Protein AF-A0A6F8YEY7-F1 (afdb_monomer_lite)

Organism: NCBI:txid624315

Radius of gyration: 16.39 Å; chains: 1; bounding box: 37×38×46 Å

Foldseek 3Di:
DVVVQAPDALVVVVHDAGFDFLVSQQVVCCVVPVDGDDSVNSVVVCVLFVNDDDDQQRLADPVCNVVLVVCVVPPVVVLVVVCVVLVAWEWEWAKAGTPPDPDCWIKIWIATPVGTIGIHIDNDLADDLSVQVRVQDPVNGAYEYEYGPSDDPVSYDPDHPPSYHYHYRDYDHPPD

Secondary structure (DSSP, 8-state):
-HHHHTT--GGGGT-SSSSB-HHHHHHHHHHHHSS---HHHHHHHHHHTT-----HHHHS-GGGHHHHHHHHHHTHHHHHHHHHHTT-EEEEEEEEEPTT--S--EEEEEEETTS-EEEEEE--SS--HHHHHHHS-TT---EEEEE-TTS-GGGS-SSPPTTEEEEEPP------

Sequence (176 aa):
MIEAMRDRFPDQLDLPGPLWSRQTVATLAERLHDSPMSPAAAARYLRAWGLTTREPLDRACPLCAAQVVRWQAEVYPTISHTAQKQRAELCWLGKSRLHGVASTTEVVSAVSARGWIRFMFTTSPDLPRAFLSRLLPPSGRPAHVVVDGSWSHPEWPRRAPDGVILHALPCCERVR

pLDDT: mean 90.25, std 8.76, range [39.03, 98.12]

Structure (mmCIF, N/CA/C/O backbone):
data_AF-A0A6F8YEY7-F1
#
_entry.id   AF-A0A6F8YEY7-F1
#
loop_
_atom_site.group_PDB
_atom_site.id
_atom_site.type_symbol
_atom_site.label_atom_id
_atom_site.label_alt_id
_atom_site.label_comp_id
_atom_site.label_asym_id
_atom_site.label_entity_id
_atom_site.label_seq_id
_atom_site.pdbx_PDB_ins_code
_atom_site.Cartn_x
_atom_site.Cartn_y
_atom_site.Cartn_z
_atom_site.occupancy
_atom_site.B_iso_or_equiv
_atom_site.auth_seq_id
_atom_site.auth_comp_id
_atom_site.auth_asym_id
_atom_site.auth_atom_id
_atom_site.pdbx_PDB_model_num
ATOM 1 N N . MET A 1 1 ? 12.252 5.701 -17.555 1.00 86.25 1 MET A N 1
ATOM 2 C CA . MET A 1 1 ? 11.653 4.712 -16.626 1.00 86.25 1 MET A CA 1
ATOM 3 C C . MET A 1 1 ? 10.412 5.238 -15.898 1.00 86.25 1 MET A C 1
ATOM 5 O O . MET A 1 1 ? 9.349 4.7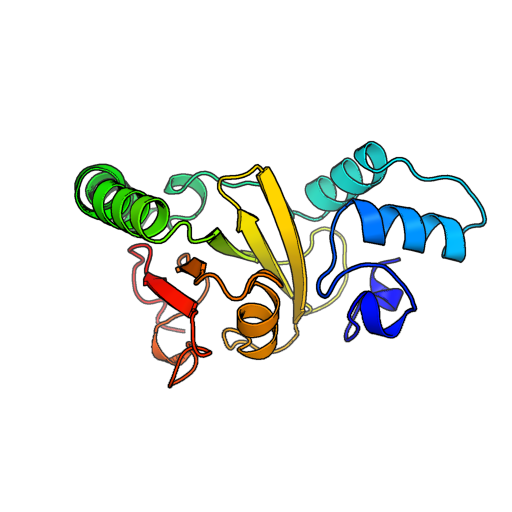04 -16.164 1.00 86.25 1 MET A O 1
ATOM 9 N N . ILE A 1 2 ? 10.493 6.265 -15.034 1.00 86.50 2 ILE A N 1
ATOM 10 C CA . ILE A 1 2 ? 9.324 6.770 -14.263 1.00 86.50 2 ILE A CA 1
ATOM 11 C C . ILE A 1 2 ? 8.154 7.178 -15.166 1.00 86.50 2 ILE A C 1
ATOM 13 O O . ILE A 1 2 ? 7.039 6.722 -14.948 1.00 86.50 2 ILE A O 1
ATOM 17 N N . GLU A 1 3 ? 8.420 7.962 -16.212 1.00 87.25 3 GLU A N 1
ATOM 18 C CA . GLU A 1 3 ? 7.393 8.403 -17.170 1.00 87.25 3 GLU A CA 1
ATOM 19 C C . GLU A 1 3 ? 6.639 7.233 -17.822 1.00 87.25 3 GLU A C 1
ATOM 21 O O . GLU A 1 3 ? 5.437 7.310 -18.028 1.00 87.25 3 GLU A O 1
ATOM 26 N N . ALA A 1 4 ? 7.310 6.103 -18.069 1.00 89.31 4 ALA A N 1
ATOM 27 C CA . ALA A 1 4 ? 6.674 4.918 -18.649 1.00 89.31 4 ALA A CA 1
ATOM 28 C C . ALA A 1 4 ? 5.749 4.176 -17.664 1.00 89.31 4 ALA A C 1
ATOM 30 O O . ALA A 1 4 ? 4.916 3.377 -18.098 1.00 89.31 4 ALA A O 1
ATOM 31 N N . MET A 1 5 ? 5.919 4.415 -16.360 1.00 91.81 5 MET A N 1
ATOM 32 C CA . MET A 1 5 ? 5.098 3.846 -15.288 1.00 91.81 5 MET A CA 1
ATOM 33 C C . MET A 1 5 ? 3.981 4.786 -14.829 1.00 91.81 5 MET A C 1
ATOM 35 O O . MET A 1 5 ? 3.030 4.324 -14.197 1.00 91.81 5 MET A O 1
ATOM 39 N N . ARG A 1 6 ? 4.101 6.095 -15.089 1.00 87.56 6 ARG A N 1
ATOM 40 C CA . ARG A 1 6 ? 3.076 7.073 -14.717 1.00 87.56 6 ARG A CA 1
ATOM 41 C C . ARG A 1 6 ? 1.762 6.700 -15.413 1.00 87.56 6 ARG A C 1
ATOM 43 O O . ARG A 1 6 ? 1.765 6.318 -16.579 1.00 87.56 6 ARG A O 1
ATOM 50 N N . ASP A 1 7 ? 0.669 6.742 -14.655 1.00 83.12 7 ASP A N 1
ATOM 51 C CA . ASP A 1 7 ? -0.698 6.440 -15.106 1.00 83.12 7 ASP A CA 1
ATOM 52 C C . ASP A 1 7 ? -0.908 5.035 -15.701 1.00 83.12 7 ASP A C 1
ATOM 54 O O . ASP A 1 7 ? -1.931 4.768 -16.332 1.00 83.12 7 ASP A O 1
ATOM 58 N N . ARG A 1 8 ? 0.036 4.109 -15.471 1.00 91.12 8 ARG A N 1
ATOM 59 C CA . ARG A 1 8 ? -0.052 2.719 -15.926 1.00 91.12 8 ARG A CA 1
ATOM 60 C C . ARG A 1 8 ? 0.241 1.718 -14.822 1.00 91.12 8 ARG A C 1
ATOM 62 O O . ARG A 1 8 ? 0.973 1.992 -13.870 1.00 91.12 8 ARG A O 1
ATOM 69 N N . PHE A 1 9 ? -0.303 0.526 -14.993 1.00 94.44 9 PHE A N 1
ATOM 70 C CA . PHE A 1 9 ? -0.013 -0.663 -14.206 1.00 94.44 9 PHE A CA 1
ATOM 71 C C . PHE A 1 9 ? 0.843 -1.648 -15.020 1.00 94.44 9 PHE A C 1
ATOM 73 O O . PHE A 1 9 ? 0.851 -1.574 -16.251 1.00 94.44 9 PHE A O 1
ATOM 80 N N . PRO A 1 10 ? 1.584 -2.567 -14.373 1.00 96.31 10 PRO A N 1
ATOM 81 C CA . PRO A 1 10 ? 2.419 -3.525 -15.098 1.00 96.31 10 PRO A CA 1
ATOM 82 C C . PRO A 1 10 ? 1.631 -4.436 -16.051 1.00 96.31 10 PRO A C 1
ATOM 84 O O . PRO A 1 10 ? 2.092 -4.704 -17.156 1.00 96.31 10 PRO A O 1
ATOM 87 N N . ASP A 1 11 ? 0.437 -4.874 -15.659 1.00 94.31 11 ASP A N 1
ATOM 88 C CA . ASP A 1 11 ? -0.442 -5.730 -16.465 1.00 94.31 11 ASP A CA 1
ATOM 89 C C . ASP A 1 11 ? -0.873 -5.069 -17.782 1.00 94.31 11 ASP A C 1
ATOM 91 O O . ASP A 1 11 ? -1.000 -5.746 -18.795 1.00 94.31 11 ASP A O 1
ATOM 95 N N . GLN A 1 12 ? -0.996 -3.741 -17.811 1.00 94.94 12 GLN A N 1
ATOM 96 C CA . GLN A 1 12 ? -1.265 -2.972 -19.036 1.00 94.94 12 GLN A CA 1
ATOM 97 C C . GLN A 1 12 ? -0.068 -2.907 -19.999 1.00 94.94 12 GLN A C 1
ATOM 99 O O . GLN A 1 12 ? -0.175 -2.332 -21.080 1.00 94.94 12 GLN A O 1
ATOM 104 N N . LEU A 1 13 ? 1.086 -3.431 -19.585 1.00 94.75 13 LEU A N 1
ATOM 105 C CA . LEU A 1 13 ? 2.339 -3.450 -20.338 1.00 94.75 13 LEU A CA 1
ATOM 106 C C . LEU A 1 13 ? 2.848 -4.875 -20.559 1.00 94.75 13 LEU A C 1
ATOM 108 O O . LEU A 1 13 ? 4.041 -5.072 -20.803 1.00 94.75 13 LEU A O 1
ATOM 112 N N . ASP A 1 14 ? 1.970 -5.868 -20.420 1.00 94.88 14 ASP A N 1
ATOM 113 C CA . ASP A 1 14 ? 2.312 -7.286 -20.525 1.00 94.88 14 ASP A CA 1
ATOM 114 C C . ASP A 1 14 ? 3.456 -7.672 -19.567 1.00 94.88 14 ASP A C 1
ATOM 116 O O . ASP A 1 14 ? 4.384 -8.414 -19.912 1.00 94.88 14 ASP A O 1
ATOM 120 N N . LEU A 1 15 ? 3.432 -7.092 -18.361 1.00 95.31 15 LEU A N 1
ATOM 121 C CA . LEU A 1 15 ? 4.318 -7.429 -17.251 1.00 95.31 15 LEU A CA 1
ATOM 122 C C . LEU A 1 15 ? 3.529 -8.160 -16.156 1.00 95.31 15 LEU A C 1
ATOM 124 O O . LEU A 1 15 ? 2.345 -7.893 -15.945 1.00 95.31 15 LEU A O 1
ATOM 128 N N . PRO A 1 16 ? 4.170 -9.080 -15.417 1.00 91.19 16 PRO A N 1
ATOM 129 C CA . PRO A 1 16 ? 3.476 -9.889 -14.428 1.00 91.19 16 PRO A CA 1
ATOM 130 C C . PRO A 1 16 ? 3.025 -9.070 -13.211 1.00 91.19 16 PRO A C 1
ATOM 132 O O . PRO A 1 16 ? 3.826 -8.414 -12.546 1.00 91.19 16 PRO A O 1
ATOM 135 N N . GLY A 1 17 ? 1.754 -9.230 -12.841 1.00 90.38 17 GLY A N 1
ATOM 136 C CA . GLY A 1 17 ? 1.188 -8.733 -11.587 1.00 90.38 17 GLY A CA 1
ATOM 137 C C . GLY A 1 17 ? 0.469 -7.378 -11.694 1.00 90.38 17 GLY A C 1
ATOM 138 O O . GLY A 1 17 ? 0.699 -6.613 -12.623 1.00 90.38 17 GLY A O 1
ATOM 139 N N . PRO A 1 18 ? -0.405 -7.057 -10.721 1.00 92.62 18 PRO A N 1
ATOM 140 C CA . PRO A 1 18 ? -1.357 -5.949 -10.855 1.00 92.62 18 PRO A CA 1
ATOM 141 C C . PRO A 1 18 ? -0.814 -4.575 -10.420 1.00 92.62 18 PRO A C 1
ATOM 143 O O . PRO A 1 18 ? -1.484 -3.563 -10.593 1.00 92.62 18 PRO A O 1
ATOM 146 N N . LEU A 1 19 ? 0.363 -4.518 -9.788 1.00 96.00 19 LEU A N 1
ATOM 147 C CA . LEU A 1 19 ? 0.975 -3.299 -9.240 1.00 96.00 19 LEU A CA 1
ATOM 148 C C . LEU A 1 19 ? 2.490 -3.337 -9.426 1.00 96.00 19 LEU A C 1
ATOM 150 O O . LEU A 1 19 ? 3.082 -4.419 -9.437 1.00 96.00 19 LEU A O 1
ATOM 154 N N . TRP A 1 20 ? 3.123 -2.162 -9.508 1.00 96.00 20 TRP A N 1
ATOM 155 C CA . TRP A 1 20 ? 4.570 -2.069 -9.681 1.00 96.00 20 TRP A CA 1
ATOM 156 C C . TRP A 1 20 ? 5.318 -2.700 -8.508 1.00 96.00 20 TRP A C 1
ATOM 158 O O . TRP A 1 20 ? 4.980 -2.483 -7.346 1.00 96.00 20 TRP A O 1
ATOM 168 N N . SER A 1 21 ? 6.360 -3.464 -8.824 1.00 94.56 21 SER A N 1
ATOM 169 C CA . SER A 1 21 ? 7.266 -4.129 -7.888 1.00 94.56 21 SER A CA 1
ATOM 170 C C . SER A 1 21 ? 8.710 -3.982 -8.368 1.00 94.56 21 SER A C 1
ATOM 172 O O . SER A 1 21 ? 8.960 -3.619 -9.517 1.00 94.56 21 SER A O 1
ATOM 174 N N . ARG A 1 22 ? 9.692 -4.317 -7.524 1.00 93.56 22 ARG A N 1
ATOM 175 C CA . ARG A 1 22 ? 11.107 -4.315 -7.945 1.00 93.56 22 ARG A CA 1
ATOM 176 C C . ARG A 1 22 ? 11.373 -5.236 -9.145 1.00 93.56 22 ARG A C 1
ATOM 178 O O . ARG A 1 22 ? 12.250 -4.930 -9.942 1.00 93.56 22 ARG A O 1
ATOM 185 N N . GLN A 1 23 ? 10.624 -6.334 -9.280 1.00 94.56 23 GLN A N 1
ATOM 186 C CA . GLN A 1 23 ? 10.740 -7.259 -10.407 1.00 94.56 23 GLN A CA 1
ATOM 187 C C . GLN A 1 23 ? 10.206 -6.634 -11.696 1.00 94.56 23 GLN A C 1
ATOM 189 O O . GLN A 1 23 ? 10.914 -6.610 -12.693 1.00 94.56 23 GLN A O 1
ATOM 194 N N . THR A 1 24 ? 8.999 -6.064 -11.672 1.00 95.88 24 THR A N 1
ATOM 195 C CA . THR A 1 24 ? 8.412 -5.455 -12.877 1.00 95.88 24 THR A CA 1
ATOM 196 C C . THR A 1 24 ? 9.155 -4.191 -13.303 1.00 95.88 24 THR A C 1
ATOM 198 O O . THR A 1 24 ? 9.226 -3.902 -14.491 1.00 95.88 24 THR A O 1
ATOM 201 N N . VAL A 1 25 ? 9.740 -3.449 -12.355 1.00 95.06 25 VAL A N 1
ATOM 202 C CA . VAL A 1 25 ? 10.617 -2.304 -12.651 1.00 95.06 25 VAL A CA 1
ATOM 203 C C . VAL A 1 25 ? 11.896 -2.760 -13.346 1.00 95.06 25 VAL A C 1
ATOM 205 O O . VAL A 1 25 ? 12.277 -2.151 -14.338 1.00 95.06 25 VAL A O 1
ATOM 208 N N . ALA A 1 26 ? 12.531 -3.831 -12.857 1.00 95.00 26 ALA A N 1
ATOM 209 C CA . ALA A 1 26 ? 13.692 -4.429 -13.511 1.00 95.00 26 ALA A CA 1
ATOM 210 C C . ALA A 1 26 ? 13.358 -4.834 -14.955 1.00 95.00 26 ALA A C 1
ATOM 212 O O . ALA A 1 26 ? 13.986 -4.332 -15.878 1.00 95.00 26 ALA A O 1
ATOM 213 N N . THR A 1 27 ? 12.298 -5.622 -15.163 1.00 95.50 27 THR A N 1
ATOM 214 C CA . THR A 1 27 ? 11.877 -6.044 -16.510 1.00 95.50 27 THR A CA 1
ATOM 215 C C . THR A 1 27 ? 11.528 -4.861 -17.418 1.00 95.50 27 THR A C 1
ATOM 217 O O . THR A 1 27 ? 11.864 -4.870 -18.599 1.00 95.50 27 THR A O 1
ATOM 220 N N . LEU A 1 28 ? 10.876 -3.816 -16.894 1.00 95.56 28 LEU A N 1
ATOM 221 C CA . LEU A 1 28 ? 10.606 -2.605 -17.670 1.00 95.56 28 LEU A CA 1
ATOM 222 C C . LEU A 1 28 ? 11.904 -1.893 -18.073 1.00 95.56 28 LEU A C 1
ATOM 224 O O . LEU A 1 28 ? 12.013 -1.432 -19.204 1.00 95.56 28 LEU A O 1
ATOM 228 N N . ALA A 1 29 ? 12.872 -1.779 -17.163 1.00 94.06 29 ALA A N 1
ATOM 229 C CA . ALA A 1 29 ? 14.144 -1.127 -17.450 1.00 94.06 29 ALA A CA 1
ATOM 230 C C . ALA A 1 29 ? 14.917 -1.856 -18.553 1.00 94.06 29 ALA A C 1
ATOM 232 O O . ALA A 1 29 ? 15.436 -1.203 -19.453 1.00 94.06 29 ALA A O 1
ATOM 233 N N . GLU A 1 30 ? 14.921 -3.189 -18.515 1.00 94.25 30 GLU A N 1
ATOM 234 C CA . GLU A 1 30 ? 15.517 -4.029 -19.556 1.00 94.25 30 GLU A CA 1
ATOM 235 C C . GLU A 1 30 ? 14.879 -3.765 -20.918 1.00 94.25 30 GLU A C 1
ATOM 237 O O . GLU A 1 30 ? 15.590 -3.503 -21.881 1.00 94.25 30 GLU A O 1
ATOM 242 N N . ARG A 1 31 ? 13.540 -3.727 -20.985 1.00 93.94 31 ARG A N 1
ATOM 243 C CA . ARG A 1 31 ? 12.804 -3.428 -22.227 1.00 93.94 31 ARG A CA 1
ATOM 244 C C . ARG A 1 31 ? 13.046 -2.015 -22.768 1.00 93.94 31 ARG A C 1
ATOM 246 O O . ARG A 1 31 ? 12.901 -1.798 -23.961 1.00 93.94 31 ARG A O 1
ATOM 253 N N . LEU A 1 32 ? 13.331 -1.041 -21.903 1.00 93.56 32 LEU A N 1
ATOM 254 C CA . LEU A 1 32 ? 13.526 0.358 -22.307 1.00 93.56 32 LEU A CA 1
ATOM 255 C C . LEU A 1 32 ? 14.966 0.683 -22.718 1.00 93.56 32 LEU A C 1
ATOM 257 O O . LEU A 1 32 ? 15.184 1.699 -23.377 1.00 93.56 32 LEU A O 1
ATOM 261 N N . HIS A 1 33 ? 15.939 -0.100 -22.256 1.00 91.81 33 HIS A N 1
ATOM 262 C CA . HIS A 1 33 ? 17.360 0.237 -22.357 1.00 91.81 33 HIS A CA 1
ATOM 263 C C . HIS A 1 33 ? 18.220 -0.889 -22.942 1.00 91.81 33 HIS A C 1
ATOM 265 O O . HIS A 1 33 ? 19.440 -0.744 -22.963 1.00 91.81 33 HIS A O 1
ATOM 271 N N . ASP A 1 34 ? 17.606 -2.003 -23.353 1.00 90.88 34 ASP A N 1
ATOM 272 C CA . ASP A 1 34 ? 18.267 -3.195 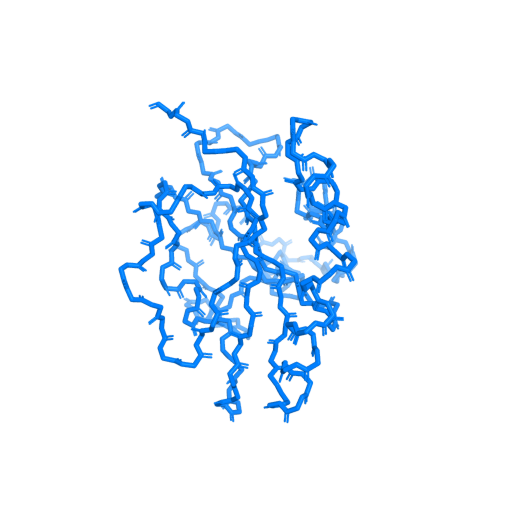-23.903 1.00 90.88 34 ASP A CA 1
ATOM 273 C C . ASP A 1 34 ? 19.437 -3.699 -23.036 1.00 90.88 34 ASP A C 1
ATOM 275 O O . ASP A 1 34 ? 20.421 -4.254 -23.523 1.00 90.88 34 ASP A O 1
ATOM 279 N N . SER A 1 35 ? 19.345 -3.482 -21.719 1.00 89.94 35 SER A N 1
ATOM 280 C CA . SER A 1 35 ? 20.409 -3.780 -20.763 1.00 89.94 35 SER A CA 1
ATOM 281 C C . SER A 1 35 ? 19.841 -4.409 -19.491 1.00 89.94 35 SER A C 1
ATOM 283 O O . SER A 1 35 ? 18.918 -3.834 -18.902 1.00 89.94 35 SER A O 1
ATOM 285 N N . PRO A 1 36 ? 20.370 -5.571 -19.051 1.00 90.81 36 PRO A N 1
ATOM 286 C CA . PRO A 1 36 ? 19.852 -6.308 -17.908 1.00 90.81 36 PRO A CA 1
ATOM 287 C C . PRO A 1 36 ? 19.894 -5.469 -16.626 1.00 90.81 36 PRO A C 1
ATOM 289 O O . PRO A 1 36 ? 20.919 -4.878 -16.274 1.00 90.81 36 PRO A O 1
ATOM 292 N N . MET A 1 37 ? 18.794 -5.470 -15.875 1.00 93.88 37 MET A N 1
ATOM 293 C CA . MET A 1 37 ? 18.700 -4.814 -14.576 1.00 93.88 37 MET A CA 1
ATOM 294 C C . MET A 1 37 ? 18.308 -5.841 -13.526 1.00 93.88 37 MET A C 1
ATOM 296 O O . MET A 1 37 ? 17.199 -6.360 -13.508 1.00 93.88 37 MET A O 1
ATOM 300 N N . SER A 1 38 ? 19.189 -6.077 -12.556 1.00 94.75 38 SER A N 1
ATOM 301 C CA . SER A 1 38 ? 18.834 -6.970 -11.456 1.00 94.75 38 SER A CA 1
ATOM 302 C C . SER A 1 38 ? 17.721 -6.366 -10.578 1.00 94.75 38 SER A C 1
ATOM 304 O O . SER A 1 38 ? 17.693 -5.150 -10.340 1.00 94.75 38 SER A O 1
ATOM 306 N N . PRO A 1 39 ? 16.850 -7.191 -9.964 1.00 92.88 39 PRO A N 1
ATOM 307 C CA . PRO A 1 39 ? 15.871 -6.713 -8.983 1.00 92.88 39 PRO A CA 1
ATOM 308 C C . PRO A 1 39 ? 16.497 -5.981 -7.783 1.00 92.88 39 PRO A C 1
ATOM 310 O O . PRO A 1 39 ? 15.821 -5.202 -7.110 1.00 92.88 39 PRO A O 1
ATOM 313 N N . ALA A 1 40 ? 17.775 -6.236 -7.481 1.00 93.38 40 A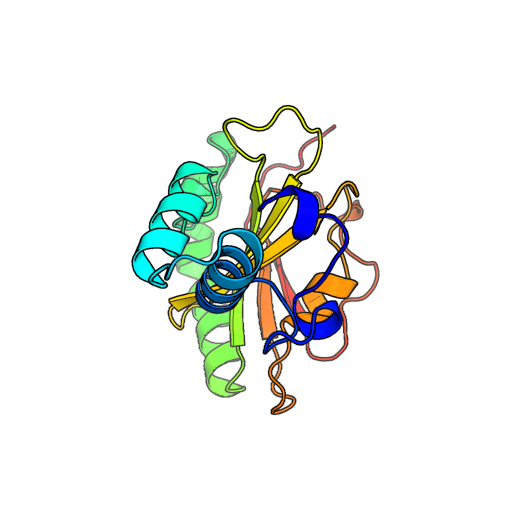LA A N 1
ATOM 314 C CA . ALA A 1 40 ? 18.525 -5.522 -6.448 1.00 93.38 40 ALA A CA 1
ATOM 315 C C . ALA A 1 40 ? 18.904 -4.099 -6.894 1.00 93.38 40 ALA A C 1
ATOM 317 O O . ALA A 1 40 ? 18.775 -3.158 -6.107 1.00 93.38 40 ALA A O 1
ATOM 318 N N . ALA A 1 41 ? 19.305 -3.926 -8.159 1.00 93.56 41 ALA A N 1
ATOM 319 C CA . ALA A 1 41 ? 19.540 -2.612 -8.750 1.00 93.56 41 ALA A CA 1
ATOM 320 C C . ALA A 1 41 ? 18.241 -1.795 -8.806 1.00 93.56 41 ALA A C 1
ATOM 322 O O . ALA A 1 41 ? 18.228 -0.652 -8.348 1.00 93.56 41 ALA A O 1
ATOM 323 N N . ALA A 1 42 ? 17.133 -2.404 -9.241 1.00 93.00 42 ALA A N 1
ATOM 324 C CA . ALA A 1 42 ? 15.812 -1.776 -9.203 1.00 93.00 42 ALA A CA 1
ATOM 325 C C . ALA A 1 42 ? 15.430 -1.342 -7.776 1.00 93.00 42 ALA A C 1
ATOM 327 O O . ALA A 1 42 ? 15.025 -0.203 -7.558 1.00 93.00 42 ALA A O 1
ATOM 328 N N . ALA A 1 43 ? 15.642 -2.200 -6.770 1.00 90.25 43 ALA A N 1
ATOM 329 C CA . ALA A 1 43 ? 15.386 -1.847 -5.373 1.00 90.25 43 ALA A CA 1
ATOM 330 C C . ALA A 1 43 ? 16.243 -0.664 -4.879 1.00 90.25 43 ALA A C 1
ATOM 332 O O . ALA A 1 43 ? 15.770 0.137 -4.074 1.00 90.25 43 ALA A O 1
ATOM 333 N N . ARG A 1 44 ? 17.486 -0.521 -5.362 1.00 91.62 44 ARG A N 1
ATOM 334 C CA . ARG A 1 44 ? 18.335 0.642 -5.059 1.00 91.62 44 ARG A CA 1
ATOM 335 C C . ARG A 1 44 ? 17.766 1.930 -5.657 1.00 91.62 44 ARG A C 1
ATOM 337 O O . ARG A 1 44 ? 17.744 2.933 -4.951 1.00 91.62 44 ARG A O 1
ATOM 344 N N . TYR A 1 45 ? 17.261 1.896 -6.892 1.00 89.25 45 TYR A N 1
ATOM 345 C CA . TYR A 1 45 ? 16.575 3.048 -7.491 1.00 89.25 45 TYR A CA 1
ATOM 346 C C . TYR A 1 45 ? 15.310 3.425 -6.723 1.00 89.25 45 TYR A C 1
ATOM 348 O O . TYR A 1 45 ? 15.139 4.588 -6.380 1.00 89.25 45 TYR A O 1
ATOM 356 N N . LEU A 1 46 ? 14.468 2.444 -6.381 1.00 87.88 46 LEU A N 1
ATOM 357 C CA . LEU A 1 46 ? 13.252 2.689 -5.601 1.00 87.88 46 LEU A CA 1
ATOM 358 C C . LEU A 1 46 ? 13.574 3.365 -4.260 1.00 87.88 46 LEU A C 1
ATOM 360 O O . LEU A 1 46 ? 12.963 4.378 -3.931 1.00 87.88 46 LEU A O 1
ATOM 364 N N . ARG A 1 47 ? 14.591 2.882 -3.534 1.00 87.69 47 ARG A N 1
ATOM 365 C CA . ARG A 1 47 ? 15.056 3.531 -2.297 1.00 87.69 47 ARG A CA 1
ATOM 366 C C . ARG A 1 47 ? 15.566 4.950 -2.534 1.00 87.69 47 ARG A C 1
ATOM 368 O O . ARG A 1 47 ? 15.196 5.844 -1.783 1.00 87.69 47 ARG A O 1
ATOM 375 N N . ALA A 1 48 ? 16.371 5.168 -3.574 1.00 86.25 48 ALA A N 1
ATOM 376 C CA . ALA A 1 48 ? 16.867 6.500 -3.927 1.00 86.25 48 ALA A CA 1
ATOM 377 C C . ALA A 1 48 ? 15.730 7.481 -4.274 1.00 86.25 48 ALA A C 1
ATOM 379 O O . ALA A 1 48 ? 15.844 8.676 -4.025 1.00 86.25 48 ALA A O 1
ATOM 380 N N . TRP A 1 49 ? 14.609 6.975 -4.793 1.00 83.62 49 TRP A N 1
ATOM 381 C CA . TRP A 1 49 ? 13.398 7.753 -5.056 1.00 83.62 49 TRP A CA 1
ATOM 382 C C . TRP A 1 49 ? 12.511 7.979 -3.824 1.00 83.62 49 TRP A C 1
ATOM 384 O O . TRP A 1 49 ? 11.489 8.651 -3.941 1.00 83.62 49 TRP A O 1
ATOM 394 N N . GLY A 1 50 ? 12.880 7.442 -2.657 1.00 80.75 50 GLY A N 1
ATOM 395 C CA . GLY A 1 50 ? 12.117 7.556 -1.409 1.00 80.75 50 GLY A CA 1
ATOM 396 C C . GLY A 1 50 ? 11.148 6.397 -1.144 1.00 80.75 50 GLY A C 1
ATOM 397 O O . GLY A 1 50 ? 10.448 6.403 -0.135 1.00 80.75 50 GLY A O 1
ATOM 398 N N . LEU A 1 51 ? 11.112 5.371 -2.002 1.00 82.81 51 LEU A N 1
ATOM 399 C CA . LEU A 1 51 ? 10.285 4.172 -1.817 1.00 82.81 51 LEU A CA 1
ATOM 400 C C . LEU A 1 51 ? 11.032 3.143 -0.974 1.00 82.81 51 LEU A C 1
ATOM 402 O O . LEU A 1 51 ? 11.646 2.202 -1.482 1.00 82.81 51 LEU A O 1
ATOM 406 N N . THR A 1 52 ? 10.977 3.345 0.337 1.00 79.75 52 THR A N 1
ATOM 407 C CA . THR A 1 52 ? 11.594 2.470 1.333 1.00 79.75 52 THR A CA 1
ATOM 408 C C . THR A 1 52 ? 10.561 1.899 2.297 1.00 79.75 52 THR A C 1
ATOM 410 O O . THR A 1 52 ? 9.495 2.473 2.527 1.00 79.75 52 THR A O 1
ATOM 413 N N . THR A 1 53 ? 10.891 0.754 2.889 1.00 79.81 53 THR A N 1
ATOM 414 C CA . THR A 1 53 ? 10.209 0.287 4.092 1.00 79.81 53 THR A CA 1
ATOM 415 C C . THR A 1 53 ? 10.451 1.289 5.216 1.00 79.81 53 THR A C 1
ATOM 417 O O . THR A 1 53 ? 11.559 1.809 5.352 1.00 79.81 53 THR A O 1
ATOM 420 N N . ARG A 1 54 ? 9.406 1.570 5.990 1.00 82.25 54 ARG A N 1
ATOM 421 C CA . ARG A 1 54 ? 9.431 2.491 7.129 1.00 82.25 54 ARG A CA 1
ATOM 422 C C . ARG A 1 54 ? 8.792 1.810 8.322 1.00 82.25 54 ARG A C 1
ATOM 424 O O . ARG A 1 54 ? 7.706 1.233 8.151 1.00 82.25 54 ARG A O 1
ATOM 431 N N . GLU A 1 55 ? 9.432 1.918 9.479 1.00 83.75 55 GLU A N 1
ATOM 432 C CA . GLU A 1 55 ? 8.851 1.481 10.744 1.00 83.75 55 GLU A CA 1
ATOM 433 C C . GLU A 1 55 ? 7.640 2.358 11.103 1.00 83.75 55 GLU A C 1
ATOM 435 O O . GLU A 1 55 ? 7.498 3.468 10.578 1.00 83.75 55 GLU A O 1
ATOM 440 N N . PRO A 1 56 ? 6.735 1.905 11.988 1.00 81.94 56 PRO A N 1
ATOM 441 C CA . PRO A 1 56 ? 5.553 2.687 12.353 1.00 81.94 56 PRO A CA 1
ATOM 442 C C . PRO A 1 56 ? 5.893 4.073 12.906 1.00 81.94 56 PRO A C 1
ATOM 444 O O . PRO A 1 56 ? 5.215 5.044 12.577 1.00 81.94 56 PRO A O 1
ATOM 447 N N . LEU A 1 57 ? 6.976 4.189 13.681 1.00 84.31 57 LEU A N 1
ATOM 448 C CA . LEU A 1 57 ? 7.416 5.466 14.238 1.00 84.31 57 LEU A CA 1
ATOM 449 C C . LEU A 1 57 ? 7.939 6.429 13.158 1.00 84.31 57 LEU A C 1
ATOM 451 O O . LEU A 1 57 ? 7.623 7.612 13.210 1.00 84.31 57 LEU A O 1
ATOM 455 N N . ASP A 1 58 ? 8.624 5.923 12.128 1.00 84.75 58 ASP A N 1
ATOM 456 C CA . ASP A 1 58 ? 9.094 6.726 10.982 1.00 84.75 58 ASP A CA 1
ATOM 457 C C . ASP A 1 58 ? 7.938 7.272 10.124 1.00 84.75 58 ASP A C 1
ATOM 459 O O . ASP A 1 58 ? 8.112 8.168 9.293 1.00 84.75 58 ASP A O 1
ATOM 463 N N . ARG A 1 59 ? 6.746 6.683 10.268 1.00 84.00 59 ARG A N 1
ATOM 464 C CA . ARG A 1 59 ? 5.513 7.111 9.594 1.00 84.00 59 ARG A CA 1
ATOM 465 C C . ARG A 1 59 ? 4.733 8.137 10.408 1.00 84.00 59 ARG A C 1
ATOM 467 O O . ARG A 1 59 ? 3.882 8.824 9.841 1.00 84.00 59 ARG A O 1
ATOM 474 N N . ALA A 1 60 ? 4.989 8.215 11.711 1.00 83.94 60 ALA A N 1
ATOM 475 C CA . ALA A 1 60 ? 4.322 9.139 12.609 1.00 83.94 60 ALA A CA 1
ATOM 476 C C . ALA A 1 60 ? 4.826 10.565 12.367 1.00 83.94 60 ALA A C 1
ATOM 478 O O . ALA A 1 60 ? 6.021 10.799 12.180 1.00 83.94 60 ALA A O 1
ATOM 479 N N . CYS A 1 61 ? 3.930 11.551 12.423 1.00 84.12 61 CYS A N 1
ATOM 480 C CA . CYS A 1 61 ? 4.395 12.917 12.623 1.00 84.12 61 CYS A CA 1
ATOM 481 C C . CYS A 1 61 ? 4.953 13.058 14.059 1.00 84.12 61 CYS A C 1
ATOM 483 O O . CYS A 1 61 ? 4.518 12.323 14.955 1.00 84.12 61 CYS A O 1
ATOM 485 N N . PRO A 1 62 ? 5.865 14.015 14.318 1.00 84.50 62 PRO A N 1
ATOM 486 C CA . PRO A 1 62 ? 6.473 14.178 15.642 1.00 84.50 62 PRO A CA 1
ATOM 487 C C . PRO A 1 62 ? 5.455 14.324 16.783 1.00 84.50 62 PRO A C 1
ATOM 489 O O . PRO A 1 62 ? 5.651 13.774 17.862 1.00 84.50 62 PRO A O 1
ATOM 492 N N . LEU A 1 63 ? 4.326 14.994 16.524 1.00 87.38 63 LEU A N 1
ATOM 493 C CA . LEU A 1 63 ? 3.254 15.208 17.505 1.00 87.38 63 LEU A CA 1
ATOM 494 C C . LEU A 1 63 ? 2.511 13.919 17.898 1.00 87.38 63 LEU A C 1
ATOM 496 O O . LEU A 1 63 ? 1.856 13.875 18.937 1.00 87.38 63 LEU A O 1
ATOM 500 N N . CYS A 1 64 ? 2.611 12.861 17.091 1.00 90.38 64 CYS A N 1
ATOM 501 C CA . CYS A 1 64 ? 1.873 11.613 17.287 1.00 90.38 64 CYS A CA 1
ATOM 502 C C . CYS A 1 64 ? 2.750 10.431 17.684 1.00 90.38 64 CYS A C 1
ATOM 504 O O . CYS A 1 64 ? 2.218 9.346 17.902 1.00 90.38 64 CYS A O 1
ATOM 506 N N . ALA A 1 65 ? 4.061 10.631 17.839 1.00 91.25 65 ALA A N 1
ATOM 507 C CA . ALA A 1 65 ? 5.009 9.578 18.195 1.00 91.25 65 ALA A CA 1
ATOM 508 C C . ALA A 1 65 ? 4.555 8.759 19.419 1.00 91.25 65 ALA A C 1
ATOM 510 O O . ALA A 1 65 ? 4.468 7.535 19.346 1.00 91.25 65 ALA A O 1
ATOM 511 N N . ALA A 1 66 ? 4.171 9.423 20.516 1.00 93.12 66 ALA A N 1
ATOM 512 C CA . ALA A 1 66 ? 3.710 8.747 21.732 1.00 93.12 66 ALA A CA 1
ATOM 513 C C . ALA A 1 66 ? 2.423 7.925 21.514 1.00 93.12 66 ALA A C 1
ATOM 515 O O . ALA A 1 66 ? 2.298 6.810 22.020 1.00 93.12 66 ALA A O 1
ATOM 516 N N . GLN A 1 67 ? 1.481 8.450 20.723 1.00 93.81 67 GLN A N 1
ATOM 517 C CA . GLN A 1 67 ? 0.237 7.748 20.392 1.00 93.81 67 GLN A CA 1
ATOM 518 C C . GLN A 1 67 ? 0.507 6.518 19.523 1.00 93.81 67 GLN A C 1
ATOM 520 O O . GLN A 1 67 ? -0.085 5.465 19.748 1.00 93.81 67 GLN A O 1
ATOM 525 N N . VAL A 1 68 ? 1.432 6.630 18.567 1.00 94.38 68 VAL A N 1
ATOM 526 C CA . VAL A 1 68 ? 1.841 5.521 17.702 1.00 94.38 68 VAL A CA 1
ATOM 527 C C . VAL A 1 68 ? 2.545 4.425 18.495 1.00 94.38 68 VAL A C 1
ATOM 529 O O . VAL A 1 68 ? 2.213 3.258 18.307 1.00 94.38 68 VAL A O 1
ATOM 532 N N . VAL A 1 69 ? 3.443 4.774 19.423 1.00 94.81 69 VAL A N 1
ATOM 533 C CA . VAL A 1 69 ? 4.091 3.797 20.318 1.00 94.81 69 VAL A CA 1
ATOM 534 C C . VAL A 1 69 ? 3.044 3.032 21.128 1.00 94.81 69 VAL A C 1
ATOM 536 O O . VAL A 1 69 ? 3.054 1.801 21.153 1.00 94.81 69 VAL A O 1
ATOM 539 N N . ARG A 1 70 ? 2.089 3.743 21.735 1.00 95.94 70 ARG A N 1
ATOM 540 C CA . ARG A 1 70 ? 1.006 3.116 22.500 1.00 95.94 70 ARG A CA 1
ATOM 541 C C . ARG A 1 70 ? 0.140 2.205 21.628 1.00 95.94 70 ARG A C 1
ATOM 543 O O . ARG A 1 70 ? -0.121 1.062 21.988 1.00 95.94 70 ARG A O 1
ATOM 550 N N . TRP A 1 71 ? -0.264 2.678 20.454 1.00 96.00 71 TRP A N 1
ATOM 551 C CA . TRP A 1 71 ? -1.045 1.891 19.500 1.00 96.00 71 TRP A CA 1
ATOM 552 C C . TRP A 1 71 ? -0.296 0.645 19.018 1.00 96.00 71 TRP A C 1
ATOM 554 O O . TRP A 1 71 ? -0.905 -0.412 18.850 1.00 96.00 71 TRP A O 1
ATOM 564 N N . GLN A 1 72 ? 1.025 0.729 18.846 1.00 95.19 72 GLN A N 1
ATOM 565 C CA . GLN A 1 72 ? 1.851 -0.413 18.463 1.00 95.19 72 GLN A CA 1
ATOM 566 C C . GLN A 1 72 ? 1.894 -1.479 19.567 1.00 95.19 72 GLN A C 1
ATOM 568 O O . GLN A 1 72 ? 1.913 -2.666 19.251 1.00 95.19 72 GLN A O 1
ATOM 573 N N . ALA A 1 73 ? 1.867 -1.073 20.839 1.00 96.75 73 ALA A N 1
ATOM 574 C CA . ALA A 1 73 ? 1.825 -1.988 21.977 1.00 96.75 73 ALA A CA 1
ATOM 575 C C . ALA A 1 73 ? 0.422 -2.575 22.228 1.00 96.75 73 ALA A C 1
ATOM 577 O O . ALA A 1 73 ? 0.301 -3.752 22.557 1.00 96.75 73 ALA A O 1
ATOM 578 N N . GLU A 1 74 ? -0.637 -1.777 22.063 1.00 97.38 74 GLU A N 1
ATOM 579 C CA . GLU A 1 74 ? -1.993 -2.136 22.511 1.00 97.38 74 GLU A CA 1
ATOM 580 C C . GLU A 1 74 ? -2.910 -2.635 21.379 1.00 97.38 74 GLU A C 1
ATOM 582 O O . GLU A 1 74 ? -3.717 -3.542 21.579 1.00 97.38 74 GLU A O 1
ATOM 587 N N . VAL A 1 75 ? -2.805 -2.061 20.176 1.00 97.38 75 VAL A N 1
ATOM 588 C CA . VAL A 1 75 ? -3.780 -2.266 19.086 1.00 97.38 75 VAL A CA 1
ATOM 589 C C . VAL A 1 75 ? -3.211 -3.134 17.967 1.00 97.38 75 VAL A C 1
ATOM 591 O O . VAL A 1 75 ? -3.862 -4.084 17.521 1.00 97.38 75 VAL A O 1
ATOM 594 N N . TYR A 1 76 ? -1.984 -2.850 17.522 1.00 96.31 76 TYR A N 1
ATOM 595 C CA . TYR A 1 76 ? -1.350 -3.575 16.418 1.00 96.31 76 TYR A CA 1
ATOM 596 C C . TYR A 1 76 ? -1.276 -5.102 16.614 1.00 96.31 76 TYR A C 1
ATOM 598 O O . TYR A 1 76 ? -1.558 -5.822 15.649 1.00 96.31 76 TYR A O 1
ATOM 606 N N . PRO A 1 77 ? -0.988 -5.646 17.818 1.00 97.81 77 PRO A N 1
ATOM 607 C CA . PRO A 1 77 ? -0.961 -7.094 18.024 1.00 97.81 77 PRO A CA 1
ATOM 608 C C . PRO A 1 77 ? -2.311 -7.757 17.724 1.00 97.81 77 PRO A C 1
ATOM 610 O O . PRO A 1 77 ? -2.350 -8.831 17.127 1.00 97.81 77 PRO A O 1
ATOM 613 N N . THR A 1 78 ? -3.423 -7.090 18.046 1.00 98.12 78 THR A N 1
ATOM 614 C CA . THR A 1 78 ? -4.780 -7.579 17.756 1.00 98.12 78 THR A CA 1
ATOM 615 C C . THR A 1 78 ? -5.059 -7.606 16.253 1.00 98.12 78 THR A C 1
ATOM 617 O O . THR A 1 78 ? -5.621 -8.581 15.742 1.00 98.12 78 THR A O 1
ATOM 620 N N . ILE A 1 79 ? -4.624 -6.573 15.521 1.00 97.75 79 ILE A N 1
ATOM 621 C CA . ILE A 1 79 ? -4.729 -6.518 14.054 1.00 97.75 79 ILE A CA 1
ATOM 622 C C . ILE A 1 79 ? -3.927 -7.664 13.434 1.00 97.75 79 ILE A C 1
ATOM 624 O O . ILE A 1 79 ? -4.452 -8.406 12.603 1.00 97.75 79 ILE A O 1
ATOM 628 N N . SER A 1 80 ? -2.678 -7.831 13.873 1.00 97.56 80 SER A N 1
ATOM 629 C CA . SER A 1 80 ? -1.772 -8.875 13.392 1.00 97.56 80 SER A CA 1
ATOM 630 C C . SER A 1 80 ? -2.331 -10.278 13.645 1.00 97.56 80 SER A C 1
ATOM 632 O O . SER A 1 80 ? -2.422 -11.089 12.722 1.00 97.56 80 SER A O 1
ATOM 634 N N . HIS A 1 81 ? -2.816 -10.542 14.863 1.00 98.06 81 HIS A N 1
ATOM 635 C CA . HIS A 1 81 ? -3.444 -11.814 15.230 1.00 98.06 81 HIS A CA 1
ATOM 636 C C . HIS A 1 81 ? -4.692 -12.112 14.396 1.00 98.06 81 HIS A C 1
ATOM 638 O O . HIS A 1 81 ? -4.894 -13.235 13.932 1.00 98.06 81 HIS A O 1
ATOM 644 N N . THR A 1 82 ? -5.528 -11.099 14.161 1.00 97.88 82 THR A N 1
ATOM 645 C CA . THR A 1 82 ? -6.730 -11.239 13.328 1.00 97.88 82 THR A CA 1
ATOM 646 C C . THR A 1 82 ? -6.358 -11.564 11.883 1.00 97.88 82 THR A C 1
ATOM 648 O O . THR A 1 82 ? -6.886 -12.525 11.317 1.00 97.88 82 THR A O 1
ATOM 651 N N . ALA A 1 83 ? -5.398 -10.831 11.313 1.00 97.19 83 ALA A N 1
ATOM 652 C CA . ALA A 1 83 ? -4.896 -11.085 9.969 1.00 97.19 83 ALA A CA 1
ATOM 653 C C . ALA A 1 83 ? -4.319 -12.507 9.852 1.00 97.19 83 ALA A C 1
ATOM 655 O O . ALA A 1 83 ? -4.611 -13.224 8.894 1.00 97.19 83 ALA A O 1
ATOM 656 N N . GLN A 1 84 ? -3.567 -12.962 10.857 1.00 96.69 84 GLN A N 1
ATOM 657 C CA . GLN A 1 84 ? -3.020 -14.316 10.900 1.00 96.69 84 GLN A CA 1
ATOM 658 C C . GLN A 1 84 ? -4.122 -15.383 10.925 1.00 96.69 84 GLN A C 1
ATOM 660 O O . GLN A 1 84 ? -4.084 -16.311 10.113 1.00 96.69 84 GLN A O 1
ATOM 665 N N . LYS A 1 85 ? -5.130 -15.240 11.798 1.00 97.56 85 LYS A N 1
ATOM 666 C CA . LYS A 1 85 ? -6.279 -16.161 11.883 1.00 97.56 85 LYS A CA 1
ATOM 667 C C . LYS A 1 85 ? -7.032 -16.269 10.561 1.00 97.56 85 LYS A C 1
ATOM 669 O O . LYS A 1 85 ? -7.394 -17.366 10.145 1.00 97.56 85 LYS A O 1
ATOM 674 N N . GLN A 1 86 ? -7.217 -15.146 9.874 1.00 96.38 86 GLN A N 1
ATOM 675 C CA . GLN A 1 86 ? -7.877 -15.093 8.568 1.00 96.38 86 GLN A CA 1
ATOM 676 C C . GLN A 1 86 ? -6.966 -15.524 7.408 1.00 96.38 86 GLN A C 1
ATOM 678 O O . GLN A 1 86 ? -7.398 -15.556 6.256 1.00 96.38 86 GLN A O 1
ATOM 683 N N . ARG A 1 87 ? -5.692 -15.842 7.687 1.00 95.38 87 ARG A N 1
ATOM 684 C CA . ARG A 1 87 ? -4.638 -16.064 6.682 1.00 95.38 87 ARG A CA 1
ATOM 685 C C . ARG A 1 87 ? -4.527 -14.900 5.688 1.00 95.38 87 ARG A C 1
ATOM 687 O O . ARG A 1 87 ? -4.113 -15.101 4.540 1.00 95.38 87 ARG A O 1
ATOM 694 N N . ALA A 1 88 ? -4.897 -13.710 6.144 1.00 96.50 88 ALA A N 1
ATOM 695 C CA . ALA A 1 88 ? -4.950 -12.486 5.381 1.00 96.50 88 ALA A CA 1
ATOM 696 C C . ALA A 1 88 ? -3.550 -12.018 4.977 1.00 96.50 88 ALA A C 1
ATOM 698 O O . ALA A 1 88 ? -2.520 -12.468 5.494 1.00 96.50 88 ALA A O 1
ATOM 699 N N . GLU A 1 89 ? -3.521 -11.095 4.032 1.00 95.62 89 GLU A N 1
ATOM 700 C CA . GLU A 1 89 ? -2.373 -10.225 3.837 1.00 95.62 89 GLU A CA 1
ATOM 701 C C . GLU A 1 89 ? -2.381 -9.119 4.903 1.00 95.62 89 GLU A C 1
ATOM 703 O O . GLU A 1 89 ? -3.451 -8.646 5.277 1.00 95.62 89 GLU A O 1
ATOM 708 N N . LEU A 1 90 ? -1.212 -8.706 5.396 1.00 96.62 90 LEU A N 1
ATOM 709 C CA . LEU A 1 90 ? -1.072 -7.547 6.282 1.00 96.62 90 LEU A CA 1
ATOM 710 C C . LEU A 1 90 ? -0.038 -6.612 5.672 1.00 96.62 90 LEU A C 1
ATOM 712 O O . LEU A 1 90 ? 1.121 -6.999 5.513 1.00 96.62 90 LEU A O 1
ATOM 716 N N . CYS A 1 91 ? -0.441 -5.394 5.328 1.00 95.44 91 CYS A N 1
ATOM 717 C CA . CYS A 1 91 ? 0.460 -4.425 4.723 1.00 95.44 91 CYS A CA 1
ATOM 718 C C . CYS A 1 91 ? 0.319 -3.025 5.310 1.00 95.44 91 CYS A C 1
ATOM 720 O O . CYS A 1 91 ? -0.758 -2.599 5.720 1.00 95.44 91 CYS A O 1
ATOM 722 N N . TRP A 1 92 ? 1.425 -2.296 5.270 1.00 94.81 92 TRP A N 1
ATOM 723 C CA . TRP A 1 92 ? 1.526 -0.888 5.608 1.00 94.81 92 TRP A CA 1
ATOM 724 C C . TRP A 1 92 ? 1.395 -0.045 4.357 1.00 94.81 92 TRP A C 1
ATOM 726 O O . TRP A 1 92 ? 2.185 -0.207 3.429 1.00 94.81 92 TRP A O 1
ATOM 736 N N . LEU A 1 93 ? 0.440 0.870 4.351 1.00 95.00 93 LEU A N 1
ATOM 737 C CA . LEU A 1 93 ? 0.158 1.768 3.251 1.00 95.00 93 LEU A CA 1
ATOM 738 C C . LEU A 1 93 ? 0.605 3.186 3.590 1.00 95.00 93 LEU A C 1
ATOM 740 O O . LEU A 1 93 ? 0.321 3.685 4.676 1.00 95.00 93 LEU A O 1
ATOM 744 N N . GLY A 1 94 ? 1.270 3.839 2.643 1.00 92.38 94 GLY A N 1
ATOM 745 C CA . GLY A 1 94 ? 1.651 5.239 2.772 1.00 92.38 94 GLY A CA 1
ATOM 746 C C . GLY A 1 94 ? 1.782 5.947 1.437 1.00 92.38 94 GLY A C 1
ATOM 747 O O . GLY A 1 94 ? 1.828 5.311 0.378 1.00 92.38 94 GLY A O 1
ATOM 748 N N . LYS A 1 95 ? 1.869 7.275 1.508 1.00 90.50 95 LYS A N 1
ATOM 749 C CA . LYS A 1 95 ? 2.130 8.156 0.374 1.00 90.50 95 LYS A CA 1
ATOM 750 C C . LYS A 1 95 ? 3.476 8.843 0.550 1.00 90.50 95 LYS A C 1
ATOM 752 O O . LYS A 1 9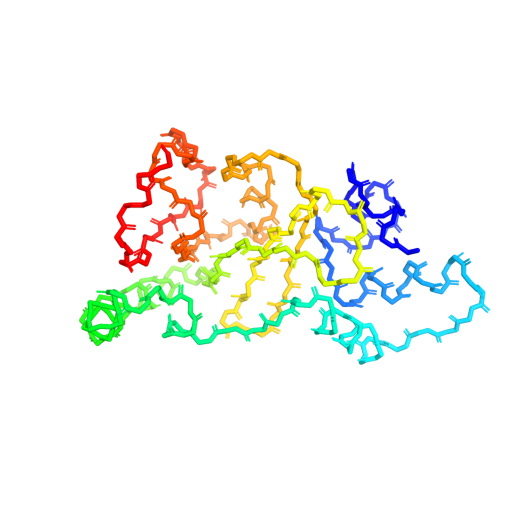5 ? 3.870 9.209 1.657 1.00 90.50 95 LYS A O 1
ATOM 757 N N . SER A 1 96 ? 4.218 9.009 -0.533 1.00 86.88 96 SER A N 1
ATOM 758 C CA . SER A 1 96 ? 5.493 9.726 -0.510 1.00 86.88 96 SER A CA 1
ATOM 759 C C . SER A 1 96 ? 5.694 10.499 -1.801 1.00 86.88 96 SER A C 1
ATOM 761 O O . SER A 1 96 ? 5.248 10.082 -2.871 1.00 86.88 96 SER A O 1
ATOM 763 N N . ARG A 1 97 ? 6.380 11.635 -1.700 1.00 84.00 97 ARG A N 1
ATOM 764 C CA . ARG A 1 97 ? 6.849 12.378 -2.867 1.00 84.00 97 ARG A CA 1
ATOM 765 C C . ARG A 1 97 ? 8.124 11.721 -3.385 1.00 84.00 97 ARG A C 1
ATOM 767 O O . ARG A 1 97 ? 8.978 11.343 -2.589 1.00 84.00 97 ARG A O 1
ATOM 774 N N . LEU A 1 98 ? 8.261 11.623 -4.703 1.00 80.69 98 LEU A N 1
ATOM 775 C CA . LEU A 1 98 ? 9.509 11.179 -5.318 1.00 80.69 98 LEU A CA 1
ATOM 776 C C . LEU A 1 98 ? 10.617 12.209 -5.107 1.00 80.69 98 LEU A C 1
ATOM 778 O O . LEU A 1 98 ? 10.418 13.403 -5.343 1.00 80.69 98 LEU A O 1
ATOM 782 N N . HIS A 1 99 ? 11.804 11.744 -4.735 1.00 80.69 99 HIS A N 1
ATOM 783 C CA . HIS A 1 99 ? 13.004 12.579 -4.742 1.00 80.69 99 HIS A CA 1
ATOM 784 C C . HIS A 1 99 ? 13.602 12.667 -6.152 1.00 80.69 99 HIS A C 1
ATOM 786 O O . HIS A 1 99 ? 13.648 11.675 -6.879 1.00 80.69 99 HIS A O 1
ATOM 792 N N . GLY A 1 100 ? 14.080 13.857 -6.534 1.00 73.31 100 GLY A N 1
ATOM 793 C CA . GLY A 1 100 ? 14.795 14.066 -7.799 1.00 73.31 100 GLY A CA 1
ATOM 794 C C . GLY A 1 100 ? 13.922 14.072 -9.061 1.00 73.31 100 GLY A C 1
ATOM 795 O O . GLY A 1 100 ? 14.454 13.907 -10.154 1.00 73.31 100 GLY A O 1
ATOM 796 N N . VAL A 1 101 ? 12.602 14.257 -8.934 1.00 71.38 101 VAL A N 1
ATOM 797 C CA . VAL A 1 101 ? 11.665 14.325 -10.071 1.00 71.38 101 VAL A CA 1
ATOM 798 C C . VAL A 1 101 ? 10.905 15.650 -10.031 1.00 71.38 101 VAL A C 1
ATOM 800 O O . VAL A 1 101 ? 10.312 15.994 -9.011 1.00 71.38 101 VAL A O 1
ATOM 803 N N . ALA A 1 102 ? 10.879 16.383 -11.146 1.00 64.19 102 ALA A N 1
ATOM 804 C CA . ALA A 1 102 ? 10.183 17.667 -11.285 1.00 64.19 102 ALA A CA 1
ATOM 805 C C . ALA A 1 102 ? 8.659 17.506 -11.493 1.00 64.19 102 ALA A C 1
ATOM 807 O O . ALA A 1 102 ? 8.078 18.138 -12.369 1.00 64.19 102 ALA A O 1
ATOM 808 N N . SER A 1 103 ? 7.999 16.625 -10.732 1.00 65.38 103 SER A N 1
ATOM 809 C CA . SER A 1 103 ? 6.563 16.346 -10.885 1.00 65.38 103 SER A CA 1
ATOM 810 C C . SER A 1 103 ? 5.805 16.451 -9.567 1.00 65.38 103 SER A C 1
ATOM 812 O O . SER A 1 103 ? 6.322 16.094 -8.509 1.00 65.38 103 SER A O 1
ATOM 814 N N . THR A 1 104 ? 4.538 16.854 -9.643 1.00 68.50 104 THR A N 1
ATOM 815 C CA . THR A 1 104 ? 3.575 16.771 -8.532 1.00 68.50 104 THR A CA 1
ATOM 816 C C . THR A 1 104 ? 3.138 15.338 -8.223 1.00 68.50 104 THR A C 1
ATOM 818 O O . THR A 1 104 ? 2.444 15.126 -7.235 1.00 68.50 104 THR A O 1
ATOM 821 N N . THR A 1 105 ? 3.544 14.359 -9.039 1.00 77.50 105 THR A N 1
ATOM 822 C CA . THR A 1 105 ? 3.192 12.950 -8.871 1.00 77.50 105 THR A CA 1
ATOM 823 C C . THR A 1 105 ? 3.697 12.406 -7.536 1.00 77.50 105 THR A C 1
ATOM 825 O O . THR A 1 105 ? 4.897 12.396 -7.251 1.00 77.50 105 THR A O 1
ATOM 828 N N . GLU A 1 106 ? 2.762 11.911 -6.735 1.00 88.25 106 GLU A N 1
ATOM 829 C CA . GLU A 1 106 ? 3.038 11.178 -5.509 1.00 88.25 106 GLU A CA 1
ATOM 830 C C . GLU A 1 106 ? 3.062 9.675 -5.803 1.00 88.25 106 GLU A C 1
ATOM 832 O O . GLU A 1 106 ? 2.531 9.195 -6.808 1.00 88.25 106 GLU A O 1
ATOM 837 N N . VAL A 1 107 ? 3.670 8.909 -4.906 1.00 91.50 107 VAL A N 1
ATOM 838 C CA . VAL A 1 107 ? 3.632 7.451 -4.956 1.00 91.50 107 VAL A CA 1
ATOM 839 C C . VAL A 1 107 ? 2.882 6.927 -3.759 1.00 91.50 107 VAL A C 1
ATOM 841 O O . VAL A 1 107 ? 3.214 7.235 -2.616 1.00 91.50 107 VAL A O 1
ATOM 844 N N . VAL A 1 108 ? 1.906 6.075 -4.040 1.00 93.81 108 VAL A N 1
ATOM 845 C CA . VAL A 1 108 ? 1.269 5.224 -3.045 1.00 93.81 108 VAL A CA 1
ATOM 846 C C . VAL A 1 108 ? 2.030 3.914 -2.999 1.00 93.81 108 VAL A C 1
ATOM 848 O O . VAL A 1 108 ? 2.263 3.295 -4.037 1.00 93.81 108 VAL A O 1
ATOM 851 N N . SER A 1 109 ? 2.420 3.486 -1.803 1.00 94.38 109 SER A N 1
ATOM 852 C CA . SER A 1 109 ? 3.156 2.242 -1.599 1.00 94.38 109 SER A CA 1
ATOM 853 C C . SER A 1 109 ? 2.538 1.409 -0.486 1.00 94.38 109 SER A C 1
ATOM 855 O O . SER A 1 109 ? 2.159 1.935 0.559 1.00 94.38 109 SER A O 1
ATOM 857 N N . ALA A 1 110 ? 2.457 0.103 -0.723 1.00 95.12 110 ALA A N 1
ATOM 858 C CA . ALA A 1 110 ? 2.124 -0.907 0.264 1.00 95.12 110 ALA A CA 1
ATOM 859 C C . ALA A 1 110 ? 3.342 -1.796 0.514 1.00 95.12 110 ALA A C 1
ATOM 861 O O . ALA A 1 110 ? 3.907 -2.365 -0.423 1.00 95.12 110 ALA A O 1
ATOM 862 N N . VAL A 1 111 ? 3.712 -1.941 1.782 1.00 92.88 111 VAL A N 1
ATOM 863 C CA . VAL A 1 111 ? 4.772 -2.837 2.247 1.00 92.88 111 VAL A CA 1
ATOM 864 C C . VAL A 1 111 ? 4.126 -3.954 3.044 1.00 92.88 111 VAL A C 1
ATOM 866 O O . VAL A 1 111 ? 3.548 -3.718 4.101 1.00 92.88 111 VAL A O 1
ATOM 869 N N . SER A 1 112 ? 4.208 -5.172 2.536 1.00 92.00 112 SER A N 1
ATOM 870 C CA . SER A 1 112 ? 3.689 -6.341 3.233 1.00 92.00 112 SER A CA 1
ATOM 871 C C . SER A 1 112 ? 4.582 -6.751 4.396 1.00 92.00 112 SER A C 1
ATOM 873 O O . SER A 1 112 ? 5.808 -6.710 4.292 1.00 92.00 112 SER A O 1
ATOM 875 N N . ALA A 1 113 ? 3.965 -7.262 5.462 1.00 89.06 113 ALA A N 1
ATOM 876 C CA . ALA A 1 113 ? 4.655 -7.955 6.547 1.00 89.06 113 ALA A CA 1
ATOM 877 C C . ALA A 1 113 ? 5.466 -9.179 6.060 1.00 89.06 113 ALA A C 1
ATOM 879 O O . ALA A 1 113 ? 6.349 -9.656 6.761 1.00 89.06 113 ALA A O 1
ATOM 880 N N . ARG A 1 114 ? 5.200 -9.674 4.842 1.00 87.31 114 ARG A N 1
ATOM 881 C CA . ARG A 1 114 ? 5.940 -10.745 4.152 1.00 87.31 114 ARG A CA 1
ATOM 882 C C . ARG A 1 114 ? 7.081 -10.227 3.262 1.00 87.31 114 ARG A C 1
ATOM 884 O O . ARG A 1 114 ? 7.671 -11.004 2.517 1.00 87.31 114 ARG A O 1
ATOM 891 N N . GLY A 1 115 ? 7.384 -8.928 3.295 1.00 83.69 115 GLY A N 1
ATOM 892 C CA . GLY A 1 115 ? 8.592 -8.350 2.694 1.00 83.69 115 GLY A CA 1
ATOM 893 C C . GLY A 1 115 ? 8.489 -7.926 1.226 1.00 83.69 115 GLY A C 1
ATOM 894 O O . GLY A 1 115 ? 9.496 -7.529 0.638 1.00 83.69 115 GLY A O 1
ATOM 895 N N . TRP A 1 116 ? 7.305 -7.975 0.606 1.00 88.88 116 TRP A N 1
ATOM 896 C CA . TRP A 1 116 ? 7.109 -7.386 -0.722 1.00 88.88 116 TRP A CA 1
ATOM 897 C C . TRP A 1 116 ? 6.678 -5.920 -0.636 1.00 88.88 116 TRP A C 1
ATOM 899 O O . TRP A 1 116 ? 6.019 -5.499 0.314 1.00 88.88 116 TRP A O 1
ATOM 909 N N . ILE A 1 117 ? 7.026 -5.154 -1.671 1.00 91.31 117 ILE A N 1
ATOM 910 C CA . ILE A 1 117 ? 6.579 -3.772 -1.868 1.00 91.31 117 ILE A CA 1
ATOM 911 C C . ILE A 1 117 ? 5.809 -3.710 -3.183 1.00 91.31 117 ILE A C 1
ATOM 913 O O . ILE A 1 117 ? 6.298 -4.192 -4.208 1.00 91.31 117 ILE A O 1
ATOM 917 N N . ARG A 1 118 ? 4.618 -3.112 -3.143 1.00 94.62 118 ARG A N 1
ATOM 918 C CA . ARG A 1 118 ? 3.820 -2.764 -4.321 1.00 94.62 118 ARG A CA 1
ATOM 919 C C . ARG A 1 118 ? 3.548 -1.275 -4.326 1.00 94.62 118 ARG A C 1
ATOM 921 O O . ARG A 1 118 ? 3.295 -0.708 -3.267 1.00 94.62 118 ARG A O 1
ATOM 928 N N . PHE A 1 119 ? 3.586 -0.643 -5.488 1.00 95.19 119 PHE A N 1
ATOM 929 C CA . PHE A 1 119 ? 3.370 0.795 -5.575 1.00 95.19 119 PHE A CA 1
ATOM 930 C C . PHE A 1 119 ? 2.675 1.222 -6.868 1.00 95.19 119 PHE A C 1
ATOM 932 O O . PHE A 1 119 ? 2.522 0.444 -7.811 1.00 95.19 119 PHE A O 1
ATOM 939 N N . MET A 1 120 ? 2.206 2.464 -6.866 1.00 94.38 120 MET A N 1
ATOM 940 C CA . MET A 1 120 ? 1.527 3.120 -7.975 1.00 94.38 120 MET A CA 1
ATOM 941 C C . MET A 1 120 ? 1.762 4.625 -7.886 1.00 94.38 120 MET A C 1
ATOM 943 O O . MET A 1 120 ? 1.769 5.196 -6.795 1.00 94.38 120 MET A O 1
ATOM 947 N N . PHE A 1 121 ? 1.914 5.264 -9.040 1.00 91.88 121 PHE A N 1
ATOM 948 C CA . PHE A 1 121 ? 1.943 6.716 -9.149 1.00 91.88 121 PHE A CA 1
ATOM 949 C C . PHE A 1 121 ? 0.521 7.279 -9.124 1.00 91.88 121 PHE A C 1
ATOM 951 O O . PHE A 1 121 ? -0.375 6.727 -9.756 1.00 91.88 121 PHE A O 1
ATOM 958 N N . THR A 1 122 ? 0.308 8.370 -8.397 1.00 89.19 122 THR A N 1
ATOM 959 C CA . THR A 1 122 ? -0.982 9.059 -8.338 1.00 89.19 122 THR A CA 1
ATOM 960 C C . THR A 1 122 ? -0.784 10.567 -8.363 1.00 89.19 122 THR A C 1
ATOM 962 O O . THR A 1 122 ? 0.190 11.100 -7.830 1.00 89.19 122 THR A O 1
ATOM 965 N N . THR A 1 123 ? -1.737 11.259 -8.970 1.00 87.25 123 THR A N 1
ATOM 966 C CA . THR A 1 123 ? -1.917 12.711 -8.854 1.00 87.25 123 THR A CA 1
ATOM 967 C C . THR A 1 123 ? -3.111 13.064 -7.967 1.00 87.25 123 THR A C 1
ATOM 969 O O . THR A 1 123 ? -3.253 14.217 -7.570 1.00 87.25 123 THR A O 1
ATOM 972 N N . SER A 1 124 ? -3.955 12.080 -7.630 1.00 88.94 124 SER A N 1
ATOM 973 C CA . SER A 1 124 ? -5.107 12.277 -6.751 1.00 88.94 124 SER A CA 1
ATOM 974 C C . SER A 1 124 ? -4.665 12.457 -5.294 1.00 88.94 124 SER A C 1
ATOM 976 O O . SER A 1 124 ? -3.810 11.689 -4.827 1.00 88.94 124 SER A O 1
ATOM 978 N N . PRO A 1 125 ? -5.254 13.423 -4.560 1.00 89.62 125 PRO A N 1
ATOM 979 C CA . PRO A 1 125 ? -5.035 13.552 -3.125 1.00 89.62 125 PRO A CA 1
ATOM 980 C C . PRO A 1 125 ? -5.613 12.361 -2.348 1.00 89.62 125 PRO A C 1
ATOM 982 O O . PRO A 1 125 ? -4.997 11.945 -1.364 1.00 89.62 125 PRO A O 1
ATOM 985 N N . ASP A 1 126 ? -6.715 11.780 -2.834 1.00 94.00 126 ASP A N 1
ATOM 986 C CA . ASP A 1 126 ? -7.474 10.718 -2.175 1.00 94.00 126 ASP A CA 1
ATOM 987 C C . ASP A 1 126 ? -6.716 9.392 -2.125 1.00 94.00 126 ASP A C 1
ATOM 989 O O . ASP A 1 126 ? -5.853 9.096 -2.959 1.00 94.00 126 ASP A O 1
ATOM 993 N N . LEU A 1 127 ? -7.076 8.547 -1.160 1.00 95.12 127 LEU A N 1
ATOM 994 C CA . LEU A 1 127 ? -6.595 7.177 -1.077 1.00 95.12 127 LEU A CA 1
ATOM 995 C C . LEU A 1 127 ? -7.177 6.352 -2.245 1.00 95.12 127 LEU A C 1
ATOM 997 O O . LEU A 1 127 ? -8.381 6.063 -2.259 1.00 95.12 127 LEU A O 1
ATOM 1001 N N . PRO A 1 128 ? -6.362 5.906 -3.224 1.00 95.38 128 PRO A N 1
ATOM 1002 C CA . PRO A 1 128 ? -6.915 5.330 -4.442 1.00 95.38 128 PRO A CA 1
ATOM 1003 C C . PRO A 1 128 ? -7.536 3.947 -4.207 1.00 95.38 128 PRO A C 1
ATOM 1005 O O . PRO A 1 128 ? -6.841 2.946 -4.010 1.00 95.38 128 PRO A O 1
ATOM 1008 N N . ARG A 1 129 ? -8.866 3.849 -4.329 1.00 95.44 129 ARG A N 1
ATOM 1009 C CA . ARG A 1 129 ? -9.606 2.574 -4.222 1.00 95.44 129 ARG A CA 1
ATOM 1010 C C . ARG A 1 129 ? -9.105 1.511 -5.212 1.00 95.44 129 ARG A C 1
ATOM 1012 O O . ARG A 1 129 ? -9.079 0.322 -4.886 1.00 95.44 129 ARG A O 1
ATOM 1019 N N . ALA A 1 130 ? -8.676 1.931 -6.403 1.00 94.06 130 ALA A N 1
ATOM 1020 C CA . ALA A 1 130 ? -8.112 1.055 -7.431 1.00 94.06 130 ALA A CA 1
ATOM 1021 C C . ALA A 1 130 ? -6.804 0.375 -6.986 1.00 94.06 130 ALA A C 1
ATOM 1023 O O . ALA A 1 130 ? -6.575 -0.781 -7.344 1.00 94.06 130 ALA A O 1
ATOM 1024 N N . PHE A 1 131 ? -5.982 1.066 -6.188 1.00 96.00 131 PHE A N 1
ATOM 1025 C CA . PHE A 1 131 ? -4.766 0.508 -5.601 1.00 96.00 131 PHE A CA 1
ATOM 1026 C C . PHE A 1 131 ? -5.105 -0.531 -4.537 1.00 96.00 131 PHE A C 1
ATOM 1028 O O . PHE A 1 131 ? -4.626 -1.657 -4.609 1.00 96.00 131 PHE A O 1
ATOM 1035 N N . LEU A 1 132 ? -6.002 -0.180 -3.607 1.00 96.94 132 LEU A N 1
ATOM 1036 C CA . LEU A 1 132 ? -6.463 -1.082 -2.548 1.00 96.94 132 LEU A CA 1
ATOM 1037 C C . LEU A 1 132 ? -7.030 -2.390 -3.113 1.00 96.94 132 LEU A C 1
ATOM 1039 O O . LEU A 1 132 ? -6.698 -3.467 -2.632 1.00 96.94 132 LEU A O 1
ATOM 1043 N N . SER A 1 133 ? -7.832 -2.299 -4.176 1.00 95.38 133 SER A N 1
ATOM 1044 C CA . SER A 1 133 ? -8.435 -3.473 -4.823 1.00 95.38 133 SER A CA 1
ATOM 1045 C C . SER A 1 133 ? -7.372 -4.418 -5.398 1.00 95.38 133 SER A C 1
ATOM 1047 O O . SER A 1 133 ? -7.516 -5.633 -5.328 1.00 95.38 133 SER A O 1
ATOM 1049 N N . ARG A 1 134 ? -6.270 -3.866 -5.919 1.00 95.31 134 ARG A N 1
ATOM 1050 C CA . ARG A 1 134 ? -5.154 -4.622 -6.511 1.00 95.31 134 ARG A CA 1
ATOM 1051 C C . ARG A 1 134 ? -4.170 -5.192 -5.483 1.00 95.31 134 ARG A C 1
ATOM 1053 O O . ARG A 1 134 ? -3.274 -5.948 -5.857 1.00 95.31 134 ARG A O 1
ATOM 1060 N N . LEU A 1 135 ? -4.304 -4.840 -4.202 1.00 94.44 135 LEU A N 1
ATOM 1061 C CA . LEU A 1 135 ? -3.521 -5.459 -3.127 1.00 94.44 135 LEU A CA 1
ATOM 1062 C C . LEU A 1 135 ? -4.033 -6.852 -2.761 1.00 94.44 135 LEU A C 1
ATOM 1064 O O . LEU A 1 135 ? -3.262 -7.644 -2.212 1.00 94.44 135 LEU A O 1
ATOM 1068 N N . LEU A 1 136 ? -5.299 -7.147 -3.069 1.00 93.19 136 LEU A N 1
ATOM 1069 C CA . LEU A 1 136 ? -5.903 -8.439 -2.782 1.00 93.19 136 LEU A CA 1
ATOM 1070 C C . LEU A 1 136 ? -5.134 -9.555 -3.505 1.00 93.19 136 LEU A C 1
ATOM 1072 O O . LEU A 1 136 ? -4.855 -9.452 -4.704 1.00 93.19 136 LEU A O 1
ATOM 1076 N N . PRO A 1 137 ? -4.754 -10.628 -2.795 1.00 86.00 137 PRO A N 1
ATOM 1077 C CA . PRO A 1 137 ? -4.110 -11.761 -3.428 1.00 86.00 137 PRO A CA 1
ATOM 1078 C C . PRO A 1 137 ? -5.105 -12.498 -4.344 1.00 86.00 137 PRO A C 1
ATOM 1080 O O . PRO A 1 137 ? -6.287 -12.590 -4.011 1.00 86.00 137 PRO A O 1
ATOM 1083 N N . PRO A 1 138 ? -4.635 -13.135 -5.436 1.00 85.69 138 PRO A N 1
ATOM 1084 C CA . PRO A 1 138 ? -5.490 -13.940 -6.319 1.00 85.69 138 PRO A CA 1
ATOM 1085 C C . PRO A 1 138 ? -6.240 -15.074 -5.607 1.00 85.69 138 PRO A C 1
ATOM 1087 O O . PRO A 1 138 ? -7.253 -15.555 -6.094 1.00 85.69 138 PRO A O 1
ATOM 1090 N N . SER A 1 139 ? -5.754 -15.497 -4.437 1.00 87.69 139 SER A N 1
ATOM 1091 C CA . SER A 1 139 ? -6.395 -16.509 -3.595 1.00 87.69 139 SER A CA 1
ATOM 1092 C C . SER A 1 139 ? -7.713 -16.057 -2.955 1.00 87.69 139 SER A C 1
ATOM 1094 O O . SER A 1 139 ? -8.333 -16.857 -2.260 1.00 87.69 139 SER A O 1
ATOM 1096 N N . GLY A 1 140 ? -8.110 -14.788 -3.115 1.00 87.81 140 GLY A N 1
ATOM 1097 C CA . GLY A 1 140 ? -9.344 -14.233 -2.548 1.00 87.81 140 GLY A CA 1
ATOM 1098 C C . GLY A 1 140 ? -9.299 -14.015 -1.033 1.00 87.81 140 GLY A C 1
ATOM 1099 O O . GLY A 1 140 ? -10.311 -13.677 -0.425 1.00 87.81 140 GLY A O 1
ATOM 1100 N N . ARG A 1 141 ? -8.135 -14.211 -0.399 1.00 93.50 141 ARG A N 1
ATOM 1101 C CA . ARG A 1 141 ? -7.964 -13.947 1.035 1.00 93.50 141 ARG A CA 1
ATOM 1102 C C . ARG A 1 141 ? -8.054 -12.444 1.316 1.00 93.50 141 ARG A C 1
ATOM 1104 O O . ARG A 1 141 ? -7.604 -11.656 0.483 1.00 93.50 141 ARG A O 1
ATOM 1111 N N . PRO A 1 142 ? -8.567 -12.042 2.491 1.00 96.75 142 PRO A N 1
ATOM 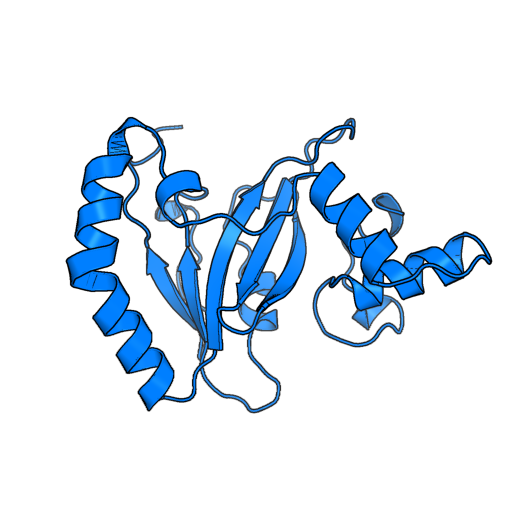1112 C CA . PRO A 1 142 ? -8.659 -10.633 2.833 1.00 96.75 142 PRO A CA 1
ATOM 1113 C C . PRO A 1 142 ? -7.277 -9.983 2.975 1.00 96.75 142 PRO A C 1
ATOM 1115 O O . PRO A 1 142 ? -6.256 -10.658 3.139 1.00 96.75 142 PRO A O 1
ATOM 1118 N N . ALA A 1 143 ? -7.258 -8.654 2.945 1.00 97.06 143 ALA A N 1
ATOM 1119 C CA . ALA A 1 143 ? -6.087 -7.836 3.214 1.00 97.06 143 ALA A CA 1
ATOM 1120 C C . ALA A 1 143 ? -6.384 -6.848 4.347 1.00 97.06 143 ALA A C 1
ATOM 1122 O O . ALA A 1 143 ? -7.272 -6.006 4.236 1.00 97.06 143 ALA A O 1
ATOM 1123 N N . HIS A 1 144 ? -5.611 -6.934 5.424 1.00 97.94 144 HIS A N 1
ATOM 1124 C CA . HIS A 1 144 ? -5.524 -5.907 6.451 1.00 97.94 144 HIS A CA 1
ATOM 1125 C C . HIS A 1 144 ? -4.506 -4.858 6.007 1.00 97.94 144 HIS A C 1
ATOM 1127 O O . HIS A 1 144 ? -3.343 -5.170 5.746 1.00 97.94 144 HIS A O 1
ATOM 1133 N N . VAL A 1 145 ? -4.936 -3.606 5.923 1.00 97.56 145 VAL A N 1
ATOM 1134 C CA . VAL A 1 145 ? -4.113 -2.503 5.432 1.00 97.56 145 VAL A CA 1
ATOM 1135 C C . VAL A 1 145 ? -4.031 -1.438 6.512 1.00 97.56 145 VAL A C 1
ATOM 1137 O O . VAL A 1 145 ? -5.026 -0.785 6.812 1.00 97.56 145 VAL A O 1
ATOM 1140 N N . VAL A 1 146 ? -2.851 -1.265 7.102 1.00 96.50 146 VAL A N 1
ATOM 1141 C CA . VAL A 1 146 ? -2.594 -0.167 8.036 1.00 96.50 146 VAL A CA 1
ATOM 1142 C C . VAL A 1 146 ? -2.224 1.070 7.230 1.00 96.50 146 VAL A C 1
ATOM 1144 O O . VAL A 1 146 ? -1.173 1.101 6.594 1.00 96.50 146 VAL A O 1
ATOM 1147 N N . VAL A 1 147 ? -3.095 2.072 7.229 1.00 95.31 147 VAL A N 1
ATOM 1148 C CA . VAL A 1 147 ? -2.920 3.340 6.517 1.00 95.31 147 VAL A CA 1
ATOM 1149 C C . VAL A 1 147 ? -2.209 4.322 7.439 1.00 95.31 147 VAL A C 1
ATOM 1151 O O . VAL A 1 147 ? -2.689 4.594 8.539 1.00 95.31 147 VAL A O 1
ATOM 1154 N N . ASP A 1 148 ? -1.052 4.831 7.015 1.00 91.19 148 ASP A N 1
ATOM 1155 C CA . ASP A 1 148 ? -0.341 5.855 7.777 1.00 91.19 148 ASP A CA 1
ATOM 1156 C C . ASP A 1 148 ? -0.982 7.250 7.659 1.00 91.19 148 ASP A C 1
ATOM 1158 O O . ASP A 1 148 ? -1.961 7.454 6.941 1.00 91.19 148 ASP A O 1
ATOM 1162 N N . GLY A 1 149 ? -0.413 8.235 8.360 1.00 87.56 149 GLY A N 1
ATOM 1163 C CA . GLY A 1 149 ? -0.906 9.618 8.407 1.00 87.56 149 GLY A CA 1
ATOM 1164 C C . GLY A 1 149 ? -0.807 10.411 7.095 1.00 87.56 149 GLY A C 1
ATOM 1165 O O . GLY A 1 149 ? -0.847 11.643 7.109 1.00 87.56 149 GLY A O 1
ATOM 1166 N N . SER A 1 150 ? -0.623 9.737 5.958 1.00 88.31 150 SER A N 1
ATOM 1167 C CA . SER A 1 150 ? -0.590 10.355 4.630 1.00 88.31 150 SER A CA 1
ATOM 1168 C C . SER A 1 150 ? -1.947 10.885 4.160 1.00 88.31 150 SER A C 1
ATOM 1170 O O . SER A 1 150 ? -1.963 11.788 3.321 1.00 88.31 150 SER A O 1
ATOM 1172 N N . TRP A 1 151 ? -3.046 10.345 4.696 1.00 91.06 151 TRP A N 1
ATOM 1173 C CA . TRP A 1 151 ? -4.421 10.734 4.375 1.00 91.06 151 TRP A CA 1
ATOM 1174 C C . TRP A 1 151 ? -5.226 11.001 5.647 1.00 91.06 151 TRP A C 1
ATOM 1176 O O . TRP A 1 151 ? -5.146 10.242 6.612 1.00 91.06 151 TRP A O 1
ATOM 1186 N N . SER A 1 152 ? -6.043 12.044 5.612 1.00 88.69 152 SER A N 1
ATOM 1187 C CA . SER A 1 152 ? -7.144 12.282 6.543 1.00 88.69 152 SER A CA 1
AT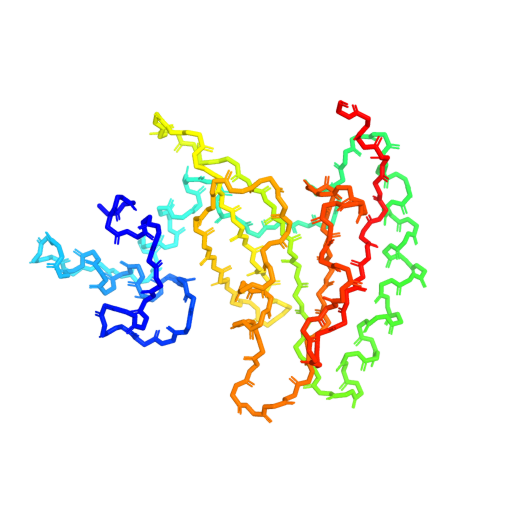OM 1188 C C . SER A 1 152 ? -8.309 11.329 6.251 1.00 88.69 152 SER A C 1
ATOM 1190 O O . SER A 1 152 ? -8.457 10.845 5.129 1.00 88.69 152 SER A O 1
ATOM 1192 N N . HIS A 1 153 ? -9.161 11.051 7.241 1.00 87.69 153 HIS A N 1
ATOM 1193 C CA . HIS A 1 153 ? -10.307 10.150 7.056 1.00 87.69 153 HIS A CA 1
ATOM 1194 C C . HIS A 1 153 ? -11.245 10.527 5.889 1.00 87.69 153 HIS A C 1
ATOM 1196 O O . HIS A 1 153 ? -11.686 9.612 5.195 1.00 87.69 153 HIS A O 1
ATOM 1202 N N . PRO A 1 154 ? -11.536 11.814 5.605 1.00 91.19 154 PRO A N 1
ATOM 1203 C CA . PRO A 1 154 ? -12.337 12.196 4.438 1.00 91.19 154 PRO A CA 1
ATOM 1204 C C . PRO A 1 154 ? -11.717 11.826 3.082 1.00 91.19 154 PRO A C 1
ATOM 1206 O O . PRO A 1 154 ? -12.455 11.610 2.126 1.00 91.19 154 PRO A O 1
ATOM 1209 N N . GLU A 1 155 ? -10.387 11.716 2.997 1.00 93.75 155 GLU A N 1
ATOM 1210 C CA . GLU A 1 155 ? -9.667 11.288 1.786 1.00 93.75 155 GLU A CA 1
ATOM 1211 C C . GLU A 1 155 ? -9.716 9.755 1.594 1.00 93.75 155 GLU A C 1
ATOM 1213 O O . GLU A 1 155 ? -9.211 9.227 0.600 1.00 93.75 155 GLU A O 1
ATOM 1218 N N . TRP A 1 156 ? -10.297 9.004 2.539 1.00 95.25 156 TRP A N 1
ATOM 1219 C CA . TRP A 1 156 ? -10.476 7.559 2.414 1.00 95.25 156 TRP A CA 1
ATOM 1220 C C . TRP A 1 156 ? -11.695 7.241 1.545 1.00 95.25 156 TRP A C 1
ATOM 1222 O O . TRP A 1 156 ? -12.686 7.975 1.540 1.00 95.25 156 TRP A O 1
ATOM 1232 N N . PRO A 1 157 ? -11.693 6.104 0.829 1.00 95.56 157 PRO A N 1
ATOM 1233 C CA . PRO A 1 157 ? -12.873 5.710 0.082 1.00 95.56 157 PRO A CA 1
ATOM 1234 C C . PRO A 1 157 ? -14.035 5.442 1.048 1.00 95.56 157 PRO A C 1
ATOM 1236 O O . PRO A 1 157 ? -13.889 4.676 2.000 1.00 95.56 157 PRO A O 1
ATOM 1239 N N . ARG A 1 158 ? -15.217 6.009 0.755 1.00 92.25 158 ARG A N 1
ATOM 1240 C CA . ARG A 1 158 ? -16.446 5.862 1.575 1.00 92.25 158 ARG A CA 1
ATOM 1241 C C . ARG A 1 158 ? -16.757 4.415 1.968 1.00 92.25 158 ARG A C 1
ATOM 1243 O O . ARG A 1 158 ? -17.301 4.155 3.032 1.00 92.25 158 ARG A O 1
ATOM 1250 N N . ARG A 1 159 ? -16.423 3.478 1.082 1.00 93.50 159 ARG A N 1
ATOM 1251 C CA . ARG A 1 159 ? -16.426 2.038 1.336 1.00 93.50 159 ARG A CA 1
ATOM 1252 C C . ARG A 1 159 ? -15.068 1.496 0.906 1.00 93.50 159 ARG A C 1
ATOM 1254 O O . ARG A 1 159 ? -14.585 1.872 -0.163 1.00 93.50 159 ARG A O 1
ATOM 1261 N N . ALA A 1 160 ? -14.465 0.598 1.677 1.00 95.00 160 ALA A N 1
ATOM 1262 C CA . ALA A 1 160 ? -13.294 -0.151 1.220 1.00 95.00 160 ALA A CA 1
ATOM 1263 C C . ALA A 1 160 ? -13.689 -1.155 0.111 1.00 95.00 160 ALA A C 1
ATOM 1265 O O . ALA A 1 160 ? -14.874 -1.482 -0.030 1.00 95.00 160 ALA A O 1
ATOM 1266 N N . PRO A 1 161 ? -12.763 -1.607 -0.752 1.00 96.69 161 PRO A N 1
ATOM 1267 C CA . PRO A 1 161 ? -13.015 -2.775 -1.594 1.00 96.69 161 PRO A CA 1
ATOM 1268 C C . PRO A 1 161 ? -13.393 -3.991 -0.740 1.00 96.69 161 PRO A C 1
ATOM 1270 O O . PRO A 1 161 ? -12.909 -4.126 0.383 1.00 96.69 161 PRO A O 1
ATOM 1273 N N . ASP A 1 162 ? -14.246 -4.873 -1.258 1.00 95.50 162 ASP A N 1
ATOM 1274 C CA . ASP A 1 162 ? -14.622 -6.080 -0.520 1.00 95.50 162 ASP A CA 1
ATOM 1275 C C . ASP A 1 162 ? -13.372 -6.937 -0.248 1.00 95.50 162 ASP A C 1
ATOM 1277 O O . ASP A 1 162 ? -12.498 -7.079 -1.102 1.00 95.50 162 ASP A O 1
ATOM 1281 N N . GLY A 1 163 ? -13.247 -7.450 0.978 1.00 95.94 163 GLY A N 1
ATOM 1282 C CA . GLY A 1 163 ? -12.051 -8.166 1.435 1.00 95.94 163 GLY A CA 1
ATOM 1283 C C . GLY A 1 163 ? -10.887 -7.272 1.883 1.00 95.94 163 GLY A C 1
ATOM 1284 O O . GLY A 1 163 ? -9.896 -7.799 2.381 1.00 95.94 163 GLY A O 1
ATOM 1285 N N . VAL A 1 164 ? -10.984 -5.943 1.766 1.00 97.75 164 VAL A N 1
ATOM 1286 C CA . VAL A 1 164 ? -9.987 -5.005 2.308 1.00 97.75 164 VAL A CA 1
ATOM 1287 C C . VAL A 1 164 ? -10.478 -4.426 3.634 1.00 97.75 164 VAL A C 1
ATOM 1289 O O . VAL A 1 164 ? -11.516 -3.769 3.689 1.00 97.75 164 VAL A O 1
ATOM 1292 N N . ILE A 1 165 ? -9.701 -4.623 4.698 1.00 97.75 165 ILE A N 1
ATOM 1293 C CA . ILE A 1 165 ? -9.944 -4.051 6.024 1.00 97.75 165 ILE A CA 1
ATOM 1294 C C . ILE A 1 165 ? -8.896 -2.971 6.284 1.00 97.75 165 ILE A C 1
ATOM 1296 O O . ILE A 1 165 ? -7.706 -3.269 6.393 1.00 97.75 165 ILE A O 1
ATOM 1300 N N . LEU A 1 166 ? -9.339 -1.718 6.390 1.00 97.44 166 LEU A N 1
ATOM 1301 C CA . LEU A 1 166 ? -8.462 -0.579 6.655 1.00 97.44 166 LEU A CA 1
ATOM 1302 C C . LEU A 1 166 ? -8.330 -0.332 8.161 1.00 97.44 166 LEU A C 1
ATOM 1304 O O . LEU A 1 166 ? -9.325 -0.316 8.881 1.00 97.44 166 LEU A O 1
ATOM 1308 N N . HIS A 1 167 ? -7.102 -0.093 8.613 1.00 96.50 167 HIS A N 1
ATOM 1309 C CA . HIS A 1 167 ? -6.764 0.283 9.986 1.00 96.50 167 HIS A CA 1
ATOM 1310 C C . HIS A 1 167 ? -6.019 1.610 9.948 1.00 96.50 167 HIS A C 1
ATOM 1312 O O . HIS A 1 167 ? -5.059 1.741 9.193 1.00 96.50 167 HIS A O 1
ATOM 1318 N N . ALA A 1 168 ? -6.434 2.594 10.738 1.00 93.69 168 ALA A N 1
ATOM 1319 C CA . ALA A 1 168 ? -5.714 3.861 10.814 1.00 93.69 168 ALA A CA 1
ATOM 1320 C C . ALA A 1 168 ? -4.527 3.730 11.774 1.00 93.69 168 ALA A C 1
ATOM 1322 O O . ALA A 1 168 ? -4.688 3.279 12.911 1.00 93.69 168 ALA A O 1
ATOM 1323 N N . LEU A 1 169 ? -3.345 4.153 11.330 1.00 92.81 169 LEU A N 1
ATOM 1324 C CA . LEU A 1 169 ? -2.281 4.526 12.251 1.00 92.81 169 LEU A CA 1
ATOM 1325 C C . LEU A 1 169 ? -2.676 5.858 12.911 1.00 92.81 169 LEU A C 1
ATOM 1327 O O . LEU A 1 169 ? -3.062 6.779 12.185 1.00 92.81 169 LEU A O 1
ATOM 1331 N N . PRO A 1 170 ? -2.561 6.007 14.242 1.00 90.44 170 PRO A N 1
ATOM 1332 C CA . PRO A 1 170 ? -2.852 7.275 14.892 1.00 90.44 170 PRO A CA 1
ATOM 1333 C C . PRO A 1 170 ? -1.995 8.396 14.311 1.00 90.44 170 PRO A C 1
ATOM 1335 O O . PRO A 1 170 ? -0.768 8.302 14.249 1.00 90.44 170 PRO A O 1
ATOM 1338 N N . CYS A 1 171 ? -2.651 9.467 13.894 1.00 85.00 171 CYS A N 1
ATOM 1339 C CA . CYS A 1 171 ? -2.011 10.672 13.403 1.00 85.00 171 CYS A CA 1
ATOM 1340 C C . CYS A 1 171 ? -2.902 11.861 13.755 1.00 85.00 171 CYS A C 1
ATOM 1342 O O . CYS A 1 171 ? -4.124 11.729 13.803 1.00 85.00 171 CYS A O 1
ATOM 1344 N N . CYS A 1 172 ? -2.303 13.022 13.994 1.00 78.31 172 CYS A N 1
ATOM 1345 C CA . CYS A 1 172 ? -3.048 14.253 14.161 1.00 78.31 172 CYS A CA 1
ATOM 1346 C C . CYS A 1 172 ? -3.712 14.541 12.819 1.00 78.31 172 CYS A C 1
ATOM 1348 O O . CYS A 1 172 ? -3.060 14.442 11.772 1.00 78.31 172 CYS A O 1
ATOM 1350 N N . GLU A 1 173 ? -4.999 14.870 12.839 1.00 64.19 173 GLU A N 1
ATOM 1351 C CA . GLU A 1 173 ? -5.686 15.272 11.622 1.00 64.19 173 GLU A CA 1
ATOM 1352 C C . GLU A 1 173 ? -4.927 16.459 11.026 1.00 64.19 173 GLU A C 1
ATOM 1354 O O . GLU A 1 173 ? -4.773 17.510 11.651 1.00 64.19 173 GLU A O 1
ATOM 1359 N N . ARG A 1 174 ? -4.360 16.262 9.831 1.00 55.09 174 ARG A N 1
ATOM 1360 C CA . ARG A 1 174 ? -3.791 17.360 9.059 1.00 55.09 174 ARG A CA 1
ATOM 1361 C C . ARG A 1 174 ? -4.969 18.210 8.611 1.00 55.09 174 ARG A C 1
ATOM 1363 O O . ARG A 1 174 ? -5.594 17.890 7.606 1.00 55.09 174 ARG A O 1
ATOM 1370 N N . VAL A 1 175 ? -5.273 19.262 9.366 1.00 39.03 175 VAL A N 1
ATOM 1371 C CA . VAL A 1 175 ? -6.065 20.385 8.862 1.00 39.03 175 VAL A CA 1
ATOM 1372 C C . VAL A 1 175 ? -5.261 20.942 7.687 1.00 39.03 175 VAL A C 1
ATOM 1374 O O . VAL A 1 175 ? -4.205 21.540 7.894 1.00 39.03 175 VAL A O 1
ATOM 1377 N N . ARG A 1 176 ? -5.657 20.590 6.462 1.00 43.31 176 ARG A N 1
ATOM 1378 C CA . ARG A 1 176 ? -5.127 21.209 5.245 1.00 43.31 176 ARG A CA 1
ATOM 1379 C C . ARG A 1 176 ? -5.894 22.484 4.959 1.00 43.31 176 ARG A C 1
ATOM 1381 O O . ARG A 1 176 ? -7.128 22.464 5.160 1.00 43.31 176 ARG A O 1
#